Protein AF-A0A5D6WLT3-F1 (afdb_monomer)

Radius of gyration: 14.64 Å; Cα contacts (8 Å, |Δi|>4): 235; chains: 1; bounding box: 36×31×34 Å

Solvent-accessible surface area (backbone atoms only — not comparable to full-atom values): 7581 Å² total; per-residue (Å²): 83,80,45,82,37,29,14,35,81,74,85,55,94,83,51,94,60,64,64,31,49,38,60,86,50,82,75,78,56,84,84,44,51,67,58,51,48,69,70,37,59,88,79,39,63,42,43,30,34,41,37,59,27,75,66,45,72,66,54,48,51,49,53,37,53,49,23,49,60,34,43,78,68,77,28,39,23,29,38,41,36,54,52,81,65,77,94,50,81,73,57,72,54,29,47,29,42,30,32,24,45,89,43,83,96,31,43,55,71,58,35,96,64,29,77,43,44,34,30,38,54,54,98,91,42,76,42,81,52,42,68,80,50,100

Mean predicted aligned error: 2.98 Å

pLDDT: mean 94.74, std 3.83, range [80.19, 98.56]

Structure (mmCIF, N/CA/C/O backbone):
data_AF-A0A5D6WLT3-F1
#
_entry.id   AF-A0A5D6WLT3-F1
#
loop_
_atom_site.group_PDB
_atom_site.id
_atom_site.type_symbol
_atom_site.label_atom_id
_atom_site.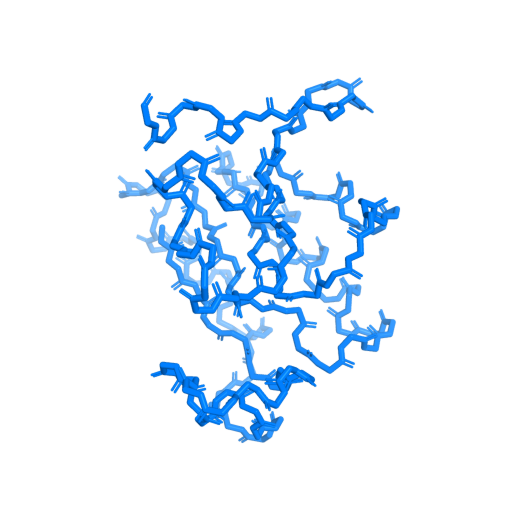label_alt_id
_atom_site.label_comp_id
_atom_site.label_asym_id
_atom_site.label_entity_id
_atom_site.label_seq_id
_atom_site.pdbx_PDB_ins_code
_atom_site.Cartn_x
_atom_site.Cartn_y
_atom_site.Cartn_z
_atom_site.occupancy
_atom_site.B_iso_or_equiv
_atom_site.auth_seq_id
_atom_site.auth_comp_id
_atom_site.auth_asym_id
_atom_site.auth_atom_id
_atom_site.pdbx_PDB_model_num
ATOM 1 N N . MET A 1 1 ? -10.573 -4.707 -4.034 1.00 91.06 1 MET A N 1
ATOM 2 C CA . MET A 1 1 ? -10.049 -4.702 -5.420 1.00 91.06 1 MET A CA 1
ATOM 3 C C . MET A 1 1 ? -8.569 -4.382 -5.344 1.00 91.06 1 MET A C 1
ATOM 5 O O . MET A 1 1 ? -8.222 -3.542 -4.528 1.00 91.06 1 MET A O 1
ATOM 9 N N . ASN A 1 2 ? -7.720 -5.031 -6.139 1.00 94.75 2 ASN A N 1
ATOM 10 C CA . ASN A 1 2 ? -6.272 -4.810 -6.102 1.00 94.75 2 ASN A CA 1
ATOM 11 C C . ASN A 1 2 ? -5.816 -4.147 -7.405 1.00 94.75 2 ASN A C 1
ATOM 13 O O . ASN A 1 2 ? -6.262 -4.550 -8.478 1.00 94.75 2 ASN A O 1
ATOM 17 N N . ILE A 1 3 ? -4.928 -3.164 -7.304 1.00 96.75 3 ILE A N 1
ATOM 18 C CA . ILE A 1 3 ? -4.247 -2.516 -8.426 1.00 96.75 3 ILE A CA 1
ATOM 19 C C . ILE A 1 3 ? -2.756 -2.759 -8.228 1.00 96.75 3 ILE A C 1
ATOM 21 O O . ILE A 1 3 ? -2.229 -2.444 -7.167 1.00 96.75 3 ILE A O 1
ATOM 25 N N . TYR A 1 4 ? -2.086 -3.339 -9.217 1.00 96.75 4 TYR A N 1
ATOM 26 C CA . TYR A 1 4 ? -0.656 -3.630 -9.142 1.00 96.75 4 TYR A CA 1
ATOM 27 C C . TYR A 1 4 ? 0.149 -2.454 -9.681 1.00 96.75 4 TYR A C 1
ATOM 29 O O . TYR A 1 4 ? -0.186 -1.925 -10.738 1.00 96.75 4 TYR A O 1
ATOM 37 N N . ILE A 1 5 ? 1.175 -2.045 -8.935 1.00 96.56 5 ILE A N 1
ATOM 38 C CA . ILE A 1 5 ? 2.038 -0.913 -9.270 1.00 96.56 5 ILE A CA 1
ATOM 39 C C . ILE A 1 5 ? 3.427 -1.445 -9.626 1.00 96.56 5 ILE A C 1
ATOM 41 O O . ILE A 1 5 ? 4.044 -2.174 -8.847 1.00 96.56 5 ILE A O 1
ATOM 45 N N . SER A 1 6 ? 3.896 -1.090 -10.817 1.00 96.12 6 SER A N 1
ATOM 46 C CA . SER A 1 6 ? 5.220 -1.439 -11.336 1.00 96.12 6 SER A CA 1
ATOM 47 C C . SER A 1 6 ? 6.307 -0.507 -10.794 1.00 96.12 6 SER A C 1
ATOM 49 O O . SER A 1 6 ? 6.004 0.599 -10.367 1.00 96.12 6 SER A O 1
ATOM 51 N N . GLY A 1 7 ? 7.569 -0.941 -10.822 1.00 94.81 7 GLY A N 1
ATOM 52 C CA . GLY A 1 7 ? 8.721 -0.225 -10.252 1.00 94.81 7 GLY A CA 1
ATOM 53 C C . GLY A 1 7 ? 9.212 -0.792 -8.916 1.00 94.81 7 GLY A C 1
ATOM 54 O O . GLY A 1 7 ? 9.988 -0.152 -8.215 1.00 94.81 7 GLY A O 1
ATOM 55 N N . CYS A 1 8 ? 8.776 -1.998 -8.541 1.00 92.56 8 CYS A N 1
ATOM 56 C CA . CYS A 1 8 ? 9.127 -2.608 -7.264 1.00 92.56 8 CYS A CA 1
ATOM 57 C C . CYS A 1 8 ? 10.649 -2.745 -7.092 1.00 92.56 8 CYS A C 1
ATOM 59 O O . CYS A 1 8 ? 11.303 -3.524 -7.785 1.00 92.56 8 CYS A O 1
ATOM 61 N N . LEU A 1 9 ? 11.189 -2.055 -6.086 1.00 88.94 9 LEU A N 1
ATOM 62 C CA . LEU A 1 9 ? 12.617 -2.073 -5.746 1.00 88.94 9 LEU A CA 1
ATOM 63 C C . LEU A 1 9 ? 13.069 -3.366 -5.040 1.00 88.94 9 LEU A C 1
ATOM 65 O O . LEU A 1 9 ? 14.257 -3.573 -4.791 1.00 88.94 9 LEU A O 1
ATOM 69 N N . ASN A 1 10 ? 12.126 -4.240 -4.677 1.00 83.56 10 ASN A N 1
ATOM 70 C CA . ASN A 1 10 ? 12.434 -5.501 -4.015 1.00 83.56 10 ASN A CA 1
ATOM 71 C C . ASN A 1 10 ? 12.789 -6.566 -5.063 1.00 83.56 10 ASN A C 1
ATOM 73 O O . ASN A 1 10 ? 11.914 -7.203 -5.649 1.00 83.56 10 ASN A O 1
ATOM 77 N N . HIS A 1 11 ? 14.084 -6.811 -5.260 1.00 83.38 11 HIS A N 1
ATOM 78 C CA . HIS A 1 11 ? 14.603 -7.868 -6.139 1.00 83.38 11 HIS A CA 1
ATOM 79 C C . HIS A 1 11 ? 14.583 -9.249 -5.461 1.00 83.38 11 HIS A C 1
ATOM 81 O O . HIS A 1 11 ? 15.609 -9.914 -5.307 1.00 83.38 11 HIS A O 1
ATOM 87 N N . CYS A 1 12 ? 13.410 -9.670 -4.985 1.00 83.06 12 CYS A N 1
ATOM 88 C CA . CYS A 1 12 ? 13.253 -10.949 -4.297 1.00 83.06 12 CYS A CA 1
ATOM 89 C C . CYS A 1 12 ? 13.533 -12.129 -5.256 1.00 83.06 12 CYS A C 1
ATOM 91 O O . CYS A 1 12 ? 12.944 -12.151 -6.338 1.00 83.06 12 CYS A O 1
ATOM 93 N N . PRO A 1 13 ? 14.345 -13.135 -4.861 1.00 80.19 13 PRO A N 1
ATOM 94 C CA . PRO A 1 13 ? 14.673 -14.284 -5.716 1.00 80.19 13 PRO A CA 1
ATOM 95 C C . PRO A 1 13 ? 13.454 -15.078 -6.209 1.00 80.19 13 PRO A C 1
ATOM 97 O O . PRO A 1 13 ? 13.420 -15.486 -7.363 1.00 80.19 13 PRO A O 1
ATOM 100 N N . ASP A 1 14 ? 12.437 -15.234 -5.357 1.00 80.31 14 ASP A N 1
ATOM 101 C CA . ASP A 1 14 ? 11.204 -15.979 -5.650 1.00 80.31 14 ASP A CA 1
ATOM 102 C C . ASP A 1 14 ? 10.000 -15.029 -5.775 1.00 80.31 14 ASP A C 1
ATOM 104 O O . ASP A 1 14 ? 8.948 -15.222 -5.159 1.00 80.31 14 ASP A O 1
ATOM 108 N N . CYS A 1 15 ? 10.174 -13.925 -6.506 1.00 84.00 15 CYS A N 1
ATOM 109 C CA . CYS A 1 15 ? 9.101 -12.956 -6.705 1.00 84.00 15 CYS A CA 1
ATOM 110 C C . CYS A 1 15 ? 7.938 -13.589 -7.484 1.00 84.00 15 CYS A C 1
ATOM 112 O O . CYS A 1 15 ? 8.139 -14.159 -8.552 1.00 84.00 15 CYS A O 1
ATOM 114 N N . HIS A 1 16 ? 6.712 -13.457 -6.970 1.00 84.50 16 HIS A N 1
ATOM 115 C CA . HIS A 1 16 ? 5.510 -13.945 -7.658 1.00 84.50 16 HIS A CA 1
ATOM 116 C C . HIS A 1 16 ? 5.125 -13.105 -8.884 1.00 84.50 16 HIS A C 1
ATOM 118 O O . HIS A 1 16 ? 4.443 -13.617 -9.763 1.00 84.50 16 HIS A O 1
ATOM 124 N N . TYR A 1 17 ? 5.539 -11.836 -8.920 1.00 88.75 17 TYR A N 1
ATOM 125 C CA . TYR A 1 17 ? 5.247 -10.892 -10.002 1.00 88.75 17 TYR A CA 1
ATOM 126 C C . TYR A 1 17 ? 6.543 -10.187 -10.432 1.00 88.75 17 TYR A C 1
ATOM 128 O O . TYR A 1 17 ? 6.708 -8.988 -10.177 1.00 88.75 17 TYR A O 1
ATOM 136 N N . PRO A 1 18 ? 7.526 -10.923 -10.986 1.00 90.69 18 PRO A N 1
ATOM 137 C CA . PRO A 1 18 ? 8.822 -10.359 -11.358 1.00 90.69 18 PRO A CA 1
ATOM 138 C C . PRO A 1 18 ? 8.705 -9.216 -12.376 1.00 90.69 18 PRO A C 1
ATOM 140 O O . PRO A 1 18 ? 9.525 -8.303 -12.360 1.00 90.69 18 PRO A O 1
ATOM 143 N N . GLU A 1 19 ? 7.670 -9.220 -13.215 1.00 92.38 19 GLU A N 1
ATOM 144 C CA . GLU A 1 19 ? 7.375 -8.170 -14.189 1.00 92.38 19 GLU A CA 1
ATOM 145 C C . GLU A 1 19 ? 7.172 -6.789 -13.549 1.00 92.38 19 GLU A C 1
ATOM 147 O O . GLU A 1 19 ? 7.573 -5.788 -14.138 1.00 92.38 19 GLU A O 1
ATOM 152 N N . LEU A 1 20 ? 6.658 -6.725 -12.313 1.00 93.12 20 LEU A N 1
ATOM 153 C CA . LEU A 1 20 ? 6.457 -5.465 -11.587 1.00 93.12 20 LEU A CA 1
ATOM 154 C C . LEU A 1 20 ? 7.772 -4.817 -11.139 1.00 93.12 20 LEU A C 1
ATOM 156 O O . LEU A 1 20 ? 7.751 -3.689 -10.658 1.00 93.12 20 LEU A O 1
ATOM 160 N N . GLN A 1 21 ? 8.917 -5.491 -11.271 1.00 92.25 21 GLN A N 1
ATOM 161 C CA . GLN A 1 21 ? 10.228 -4.870 -11.043 1.00 92.25 21 GLN A CA 1
ATOM 162 C C . GLN A 1 21 ? 10.633 -3.944 -12.200 1.00 92.25 21 GLN A C 1
ATOM 164 O O . GLN A 1 21 ? 11.509 -3.101 -12.032 1.00 92.25 21 GLN A O 1
ATOM 169 N N . CYS A 1 22 ? 10.007 -4.084 -13.373 1.00 93.44 22 CYS A N 1
ATOM 170 C CA . CYS A 1 22 ? 10.221 -3.187 -14.502 1.00 93.44 22 CYS A CA 1
ATOM 171 C C . CYS A 1 22 ? 9.314 -1.953 -14.354 1.00 93.44 22 CYS A C 1
ATOM 173 O O . CYS A 1 22 ? 8.097 -2.121 -14.400 1.00 93.44 22 CYS A O 1
ATOM 175 N N . PRO A 1 23 ? 9.850 -0.729 -14.199 1.00 92.31 23 PRO A N 1
ATOM 176 C CA . PRO A 1 23 ? 9.028 0.471 -14.009 1.00 92.31 23 PRO A CA 1
ATOM 177 C C . PRO A 1 23 ? 8.136 0.785 -15.219 1.00 92.31 23 PRO A C 1
ATOM 179 O O . PRO A 1 23 ? 7.030 1.284 -15.049 1.00 92.31 23 PRO A O 1
ATOM 182 N N . ASP A 1 24 ? 8.563 0.407 -16.427 1.00 92.44 24 ASP A N 1
ATOM 183 C CA . ASP A 1 24 ? 7.819 0.660 -17.667 1.00 92.44 24 ASP A CA 1
ATOM 184 C C . ASP A 1 24 ? 6.752 -0.414 -17.972 1.00 92.44 24 ASP A C 1
ATOM 186 O O . ASP A 1 24 ? 6.151 -0.423 -19.048 1.00 92.44 24 ASP A O 1
ATOM 190 N N . PHE A 1 25 ? 6.522 -1.366 -17.060 1.00 95.38 25 PHE A N 1
ATOM 191 C CA . PHE A 1 25 ? 5.511 -2.404 -17.246 1.00 95.38 25 PHE A CA 1
ATOM 192 C C . PHE A 1 25 ? 4.102 -1.885 -16.918 1.00 95.38 25 PHE A C 1
ATOM 194 O O . PHE A 1 25 ? 3.841 -1.434 -15.805 1.00 95.38 25 PHE A O 1
ATOM 201 N N . GL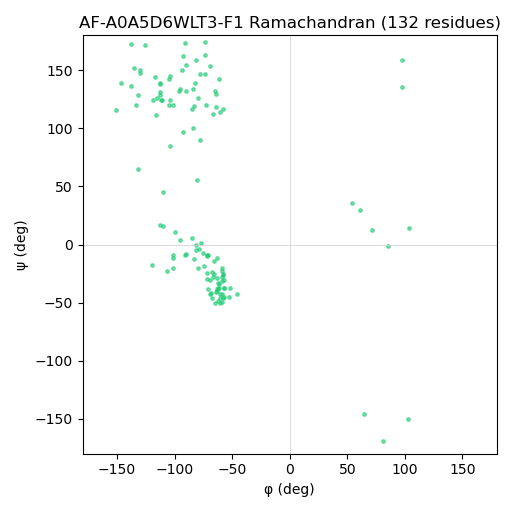Y A 1 26 ? 3.160 -2.029 -17.854 1.00 94.06 26 GLY A N 1
ATOM 202 C CA . GLY A 1 26 ? 1.747 -1.689 -17.655 1.00 94.06 26 GLY A CA 1
ATOM 203 C C . GLY A 1 26 ? 1.331 -0.367 -18.304 1.00 94.06 26 GLY A C 1
ATOM 204 O O . GLY A 1 26 ? 1.852 0.014 -19.350 1.00 94.06 26 GLY A O 1
ATOM 205 N N . GLU A 1 27 ? 0.343 0.302 -17.708 1.00 94.44 27 GLU A N 1
ATOM 206 C CA . GLU A 1 27 ? -0.224 1.561 -18.199 1.00 94.44 27 GLU A CA 1
ATOM 207 C C . GLU A 1 27 ? -0.279 2.616 -17.087 1.00 94.44 27 GLU A C 1
ATOM 209 O O . GLU A 1 27 ? -0.462 2.297 -15.912 1.00 94.44 27 GLU A O 1
ATOM 214 N N . GLU A 1 28 ? -0.175 3.889 -17.471 1.00 94.12 28 GLU A N 1
ATOM 215 C CA . GLU A 1 28 ? -0.262 5.032 -16.558 1.00 94.12 28 GLU A CA 1
ATOM 216 C C . GLU A 1 28 ? -1.633 5.080 -15.847 1.00 94.12 28 GLU A C 1
ATOM 218 O O . GLU A 1 28 ? -2.672 5.331 -16.466 1.00 94.12 28 GLU A O 1
ATOM 223 N N . LEU A 1 29 ? -1.650 4.880 -14.524 1.00 95.50 29 LEU A N 1
ATOM 224 C CA . LEU A 1 29 ? -2.886 4.763 -13.738 1.00 95.50 29 LEU A CA 1
ATOM 225 C C . LEU A 1 29 ? -3.703 6.065 -13.667 1.00 95.50 29 LEU A C 1
ATOM 227 O O . LEU A 1 29 ? -4.933 6.015 -13.541 1.00 95.50 29 LEU A O 1
ATOM 231 N N . THR A 1 30 ? -3.048 7.225 -13.774 1.00 93.62 30 THR A N 1
ATOM 232 C CA . THR A 1 30 ? -3.629 8.571 -13.612 1.00 93.62 30 THR A CA 1
ATOM 233 C C . THR A 1 30 ? -4.943 8.747 -14.362 1.00 93.62 30 THR A C 1
ATOM 235 O O . THR A 1 30 ? -5.909 9.313 -13.838 1.00 93.62 30 THR A O 1
ATOM 238 N N . ARG A 1 31 ? -4.991 8.235 -15.596 1.00 92.81 31 ARG A N 1
ATOM 239 C CA . ARG A 1 31 ? -6.111 8.405 -16.532 1.00 92.81 31 ARG A CA 1
ATOM 240 C C . ARG A 1 31 ? -7.281 7.471 -16.234 1.00 92.81 31 ARG A C 1
ATOM 242 O O . ARG A 1 31 ? -8.405 7.748 -16.643 1.00 92.81 31 ARG A O 1
ATOM 249 N N . TYR A 1 32 ? -7.030 6.384 -15.509 1.00 95.62 32 TYR A N 1
ATOM 250 C CA . TYR A 1 32 ? -7.994 5.309 -15.291 1.00 95.62 32 TYR A CA 1
ATOM 251 C C . TYR A 1 32 ? -8.584 5.295 -13.884 1.00 95.62 32 TYR A C 1
ATOM 253 O O . TYR A 1 32 ? -9.691 4.786 -13.710 1.00 95.62 32 TYR A O 1
ATOM 261 N N . ILE A 1 33 ? -7.904 5.881 -12.891 1.00 95.69 33 ILE A N 1
ATOM 262 C CA . ILE A 1 33 ? -8.296 5.767 -11.479 1.00 95.69 33 ILE A CA 1
ATOM 263 C C . ILE A 1 33 ? -9.758 6.158 -11.225 1.00 95.69 33 ILE A C 1
ATOM 265 O O . ILE A 1 33 ? -10.482 5.414 -10.575 1.00 95.69 33 ILE A O 1
ATOM 269 N N . ALA A 1 34 ? -10.240 7.268 -11.793 1.00 94.69 34 ALA A N 1
ATOM 270 C CA . ALA A 1 34 ? -11.617 7.722 -11.583 1.00 94.69 34 ALA A CA 1
ATOM 271 C C . ALA A 1 34 ? -12.650 6.726 -12.141 1.00 94.69 34 ALA A C 1
ATOM 273 O O . ALA A 1 34 ? -13.651 6.429 -11.486 1.00 94.69 34 ALA A O 1
ATOM 274 N N . ASN A 1 35 ? -12.376 6.167 -13.323 1.00 95.50 35 ASN A N 1
ATOM 275 C CA . ASN A 1 35 ? -13.241 5.176 -13.959 1.00 95.50 35 ASN A CA 1
ATOM 276 C C . ASN A 1 35 ? -13.228 3.854 -13.184 1.00 95.50 35 ASN A C 1
ATOM 278 O O . ASN A 1 35 ? -14.285 3.266 -12.971 1.00 95.50 35 ASN A O 1
ATOM 282 N N . ILE A 1 36 ? -12.055 3.416 -12.713 1.00 95.00 36 ILE A N 1
ATOM 283 C CA . ILE A 1 36 ? -11.911 2.213 -11.884 1.00 95.00 36 ILE A CA 1
ATOM 284 C C . ILE A 1 36 ? -12.714 2.372 -10.590 1.00 95.00 36 ILE A C 1
ATOM 286 O O . ILE A 1 36 ? -13.521 1.504 -10.263 1.00 95.00 36 ILE A O 1
ATOM 290 N N . VAL A 1 37 ? -12.550 3.488 -9.874 1.00 95.50 37 VAL A N 1
ATOM 291 C CA . VAL A 1 37 ? -13.292 3.734 -8.629 1.00 95.50 37 VAL A CA 1
ATOM 292 C C . VAL A 1 37 ? -14.797 3.722 -8.896 1.00 95.50 37 VAL A C 1
ATOM 294 O O . VAL A 1 37 ? -15.522 2.984 -8.235 1.00 95.50 37 VAL A O 1
ATOM 297 N N . SER A 1 38 ? -15.271 4.451 -9.912 1.00 95.31 38 SER A N 1
ATOM 298 C CA . SER A 1 38 ? -16.700 4.481 -10.246 1.00 95.31 38 SER A CA 1
ATOM 299 C C . SER A 1 38 ? -17.255 3.113 -10.654 1.00 95.31 38 SER A C 1
ATOM 301 O O . SER A 1 38 ? -18.423 2.833 -10.394 1.00 95.31 38 SER A O 1
ATOM 303 N N . LEU A 1 39 ? -16.454 2.265 -11.303 1.00 95.06 39 LEU A N 1
ATOM 304 C CA . LEU A 1 39 ? -16.875 0.924 -11.701 1.00 95.06 39 LEU A CA 1
ATOM 305 C C . LEU A 1 39 ? -17.021 -0.003 -10.487 1.00 95.06 39 LEU A C 1
ATOM 307 O O . LEU A 1 39 ? -17.942 -0.817 -10.447 1.00 95.06 39 LEU A O 1
ATOM 311 N N . TYR A 1 40 ? -16.127 0.118 -9.502 1.00 94.50 40 TYR A N 1
ATOM 312 C CA . TYR A 1 40 ? -16.030 -0.816 -8.378 1.00 94.50 40 TYR A CA 1
ATOM 313 C C . TYR A 1 40 ? -16.660 -0.333 -7.068 1.00 94.50 40 TYR A C 1
ATOM 315 O O . TYR A 1 40 ? -16.817 -1.151 -6.162 1.00 94.50 40 TYR A O 1
ATOM 323 N N . GLU A 1 41 ? -17.083 0.926 -6.952 1.00 93.12 41 GLU A N 1
ATOM 324 C CA . GLU A 1 41 ? -17.655 1.477 -5.708 1.00 93.12 41 GLU A CA 1
ATOM 325 C C . GLU A 1 41 ? -18.885 0.720 -5.188 1.00 93.12 41 GLU A C 1
ATOM 327 O O . GLU A 1 41 ? -19.150 0.703 -3.990 1.00 93.12 41 GLU A O 1
ATOM 332 N N . ARG A 1 42 ? -19.629 0.046 -6.074 1.00 94.25 42 ARG A N 1
ATOM 333 C CA . ARG A 1 42 ? -20.800 -0.767 -5.703 1.00 94.25 42 ARG A CA 1
ATOM 334 C C . ARG A 1 42 ? -20.464 -2.227 -5.394 1.00 94.25 42 ARG A C 1
ATOM 336 O O . ARG A 1 42 ? -21.340 -2.962 -4.946 1.00 94.25 42 ARG A O 1
ATOM 343 N N . PHE A 1 43 ? -19.229 -2.654 -5.650 1.00 95.44 43 PHE A N 1
ATOM 344 C CA . PHE A 1 43 ? -18.793 -4.053 -5.559 1.00 95.44 43 PHE A CA 1
ATOM 345 C C . PHE A 1 43 ? -17.666 -4.271 -4.547 1.00 95.44 43 PHE A C 1
ATOM 347 O O . PHE A 1 43 ? -17.416 -5.404 -4.140 1.00 95.44 43 PHE A O 1
ATOM 354 N N . ALA A 1 44 ? -16.978 -3.209 -4.139 1.00 95.75 44 ALA A N 1
ATOM 355 C CA . ALA A 1 44 ? -15.890 -3.259 -3.182 1.00 95.75 44 ALA A CA 1
ATOM 356 C C . ALA A 1 44 ? -16.023 -2.132 -2.159 1.00 95.75 44 ALA A C 1
ATOM 358 O O . ALA A 1 44 ? -16.529 -1.057 -2.450 1.00 95.75 44 ALA A O 1
ATOM 359 N N . THR A 1 45 ? -15.506 -2.373 -0.959 1.00 96.88 45 THR A N 1
ATOM 360 C CA . THR A 1 45 ? -15.383 -1.349 0.089 1.00 96.88 45 THR A CA 1
ATOM 361 C C . THR A 1 45 ? -13.966 -0.795 0.194 1.00 96.88 45 THR A C 1
ATOM 363 O O . THR A 1 45 ? -13.748 0.190 0.892 1.00 96.88 45 THR A O 1
ATOM 366 N N . CYS A 1 46 ? -12.997 -1.435 -0.471 1.00 97.88 46 CYS A N 1
ATOM 367 C CA . CYS A 1 46 ? -11.583 -1.098 -0.395 1.00 97.88 46 CYS A CA 1
ATOM 368 C C . CYS A 1 46 ? -10.868 -1.348 -1.732 1.00 97.88 46 CYS A C 1
ATOM 370 O O . CYS A 1 46 ? -11.092 -2.380 -2.390 1.00 97.88 46 CYS A O 1
ATOM 372 N N . ILE A 1 47 ? -9.989 -0.418 -2.103 1.00 98.12 47 ILE A N 1
ATOM 373 C CA . ILE A 1 47 ? -9.019 -0.562 -3.190 1.00 98.12 47 ILE A CA 1
ATOM 374 C C . ILE A 1 47 ? -7.614 -0.601 -2.590 1.00 98.12 47 ILE A C 1
ATOM 376 O O . ILE A 1 47 ? -7.242 0.277 -1.817 1.00 98.12 47 ILE A O 1
ATOM 380 N N . THR A 1 48 ? -6.839 -1.612 -2.970 1.00 98.38 48 THR A N 1
ATOM 381 C CA . THR A 1 48 ? -5.476 -1.834 -2.489 1.00 98.38 48 THR A CA 1
ATOM 382 C C . THR A 1 48 ? -4.480 -1.613 -3.616 1.00 98.38 48 THR A C 1
ATOM 384 O O . THR A 1 48 ? -4.567 -2.283 -4.646 1.00 98.38 48 THR A O 1
ATOM 387 N N . PHE A 1 49 ? -3.509 -0.731 -3.406 1.00 98.06 49 PHE A N 1
ATOM 388 C CA . PHE A 1 49 ? -2.330 -0.603 -4.256 1.00 98.06 49 PHE A CA 1
ATOM 389 C C . PHE A 1 49 ? -1.288 -1.635 -3.828 1.00 98.06 49 PHE A C 1
ATOM 391 O O . PHE A 1 49 ? -0.851 -1.653 -2.679 1.00 98.06 49 PHE A O 1
ATOM 398 N N . MET A 1 50 ? -0.928 -2.533 -4.737 1.00 96.31 50 MET A N 1
ATOM 399 C CA . MET A 1 50 ? 0.076 -3.567 -4.529 1.00 96.31 50 MET A CA 1
ATOM 400 C C . MET A 1 50 ? 1.421 -3.031 -5.015 1.00 96.31 50 MET A C 1
ATOM 402 O O . MET A 1 50 ? 1.703 -3.084 -6.211 1.00 96.31 50 MET A O 1
ATOM 406 N N . GLY A 1 51 ? 2.220 -2.520 -4.080 1.00 94.69 51 GLY A N 1
ATOM 407 C CA . GLY A 1 51 ? 3.470 -1.813 -4.345 1.00 94.69 51 GLY A CA 1
ATOM 408 C C . GLY A 1 51 ? 3.322 -0.289 -4.336 1.00 94.69 51 GLY A C 1
ATOM 409 O O . GLY A 1 51 ? 2.236 0.262 -4.503 1.00 94.69 51 GLY A O 1
ATOM 410 N N . GLU A 1 52 ? 4.453 0.374 -4.128 1.00 94.00 52 GLU A N 1
ATOM 411 C CA . GLU A 1 52 ? 4.612 1.831 -4.055 1.00 94.00 52 GLU A CA 1
ATOM 412 C C . GLU A 1 52 ? 5.420 2.411 -5.232 1.00 94.00 52 GLU A C 1
ATOM 414 O O . GLU A 1 52 ? 5.938 3.522 -5.148 1.00 94.00 52 GLU A O 1
ATOM 419 N N . GLY A 1 53 ? 5.560 1.633 -6.308 1.00 94.25 53 GLY A N 1
ATOM 420 C CA . GLY A 1 53 ? 6.386 1.980 -7.459 1.00 94.25 53 GLY A CA 1
ATOM 421 C C . GLY A 1 53 ? 7.872 2.068 -7.130 1.00 94.25 53 GLY A C 1
ATOM 422 O O . GLY A 1 53 ? 8.373 1.323 -6.280 1.00 94.25 53 GLY A O 1
ATOM 423 N N . SER A 1 54 ? 8.561 2.990 -7.797 1.00 94.00 54 SER A N 1
ATOM 424 C CA . SER A 1 54 ? 9.986 3.282 -7.601 1.00 94.00 54 SER A CA 1
ATOM 425 C C . SER A 1 54 ? 10.254 4.113 -6.336 1.00 94.00 54 SER A C 1
ATOM 427 O O . SER A 1 54 ? 11.407 4.429 -6.034 1.00 94.00 54 SER A O 1
ATOM 429 N N . CYS A 1 55 ? 9.209 4.435 -5.565 1.00 93.12 55 CYS A N 1
ATOM 430 C CA . CYS A 1 55 ? 9.261 5.170 -4.305 1.00 93.12 55 CYS A CA 1
ATOM 431 C C . CYS A 1 55 ? 9.832 6.599 -4.448 1.00 93.12 55 CYS A C 1
ATOM 433 O O . CYS A 1 55 ? 10.421 7.134 -3.497 1.00 93.12 55 CYS A O 1
ATOM 435 N N . THR A 1 56 ? 9.647 7.241 -5.611 1.00 96.12 56 THR A N 1
ATOM 436 C CA . THR A 1 56 ? 9.955 8.675 -5.762 1.00 96.12 56 THR A CA 1
ATOM 437 C C . THR A 1 56 ? 8.913 9.534 -5.048 1.00 96.12 56 THR A C 1
ATOM 439 O O . THR A 1 56 ? 7.827 9.068 -4.693 1.00 96.12 56 THR A O 1
ATOM 442 N N . ASP A 1 57 ? 9.234 10.800 -4.792 1.00 97.19 57 ASP A N 1
ATOM 443 C CA . ASP A 1 57 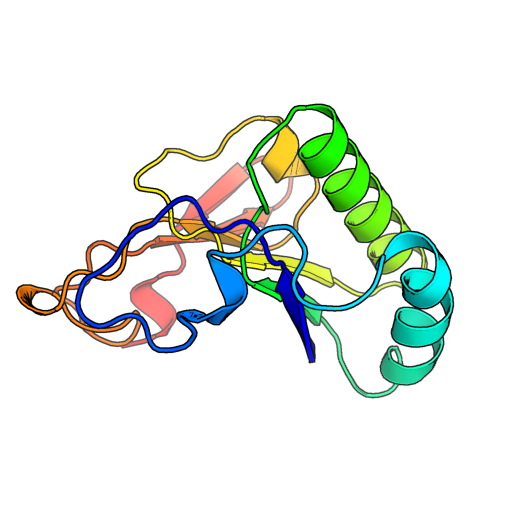? 8.295 11.695 -4.113 1.00 97.19 57 ASP A CA 1
ATOM 444 C C . ASP A 1 57 ? 7.091 12.040 -5.001 1.00 97.19 57 ASP A C 1
ATOM 446 O O . ASP A 1 57 ? 5.978 12.192 -4.495 1.00 97.19 57 ASP A O 1
ATOM 450 N N . GLU A 1 58 ? 7.280 12.070 -6.322 1.00 96.62 58 GLU A N 1
ATOM 451 C CA . GLU A 1 58 ? 6.207 12.229 -7.303 1.00 96.62 58 GLU A CA 1
ATOM 452 C C . GLU A 1 58 ? 5.241 11.036 -7.274 1.00 96.62 58 GLU A C 1
ATOM 454 O O . GLU A 1 58 ? 4.039 11.236 -7.110 1.00 96.62 58 GLU A O 1
ATOM 459 N N . GLU A 1 59 ? 5.747 9.801 -7.343 1.00 95.88 59 GLU A N 1
ATOM 460 C CA . GLU A 1 59 ? 4.915 8.587 -7.311 1.00 95.88 59 GLU A CA 1
ATOM 461 C C . GLU A 1 59 ? 4.155 8.454 -5.979 1.00 95.88 59 GLU A C 1
ATOM 463 O O . GLU A 1 59 ? 2.970 8.107 -5.956 1.00 95.88 59 GLU A O 1
ATOM 468 N N . LYS A 1 60 ? 4.798 8.786 -4.847 1.00 97.75 60 LYS A N 1
ATOM 469 C CA . LYS A 1 60 ? 4.120 8.844 -3.539 1.00 97.75 60 LYS A CA 1
ATOM 470 C C . LYS A 1 60 ? 2.988 9.867 -3.554 1.00 97.75 60 LYS A C 1
ATOM 472 O O . LYS A 1 60 ? 1.891 9.572 -3.079 1.00 97.75 60 LYS A O 1
ATOM 477 N N . ALA A 1 61 ? 3.234 11.062 -4.093 1.00 97.94 61 ALA A N 1
ATOM 478 C CA . ALA A 1 61 ? 2.221 12.107 -4.186 1.00 97.94 61 ALA A CA 1
ATOM 479 C C . ALA A 1 61 ? 1.040 11.681 -5.076 1.00 97.94 61 ALA A C 1
ATOM 481 O O . ALA A 1 61 ? -0.115 11.943 -4.728 1.00 97.94 61 ALA A O 1
ATOM 482 N N . GLU A 1 62 ? 1.303 10.974 -6.177 1.00 97.19 62 GLU A N 1
ATOM 483 C CA . GLU A 1 62 ? 0.266 10.395 -7.033 1.00 97.19 62 GLU A CA 1
ATOM 484 C C . GLU A 1 62 ? -0.580 9.359 -6.287 1.00 97.19 62 GLU A C 1
ATOM 486 O O . GLU A 1 62 ? -1.810 9.462 -6.290 1.00 97.19 62 GLU A O 1
ATOM 491 N N . LEU A 1 63 ? 0.052 8.413 -5.584 1.00 98.25 63 LEU A N 1
ATOM 492 C CA . LEU A 1 63 ? -0.644 7.405 -4.780 1.00 98.25 63 LEU A CA 1
ATOM 493 C C . LEU A 1 63 ? -1.525 8.042 -3.693 1.00 98.25 63 LEU A C 1
ATOM 495 O O . LEU A 1 63 ? -2.681 7.641 -3.531 1.00 98.25 63 LEU A O 1
ATOM 499 N N . CYS A 1 64 ? -1.035 9.076 -3.004 1.00 98.31 64 CYS A N 1
ATOM 500 C CA . CYS A 1 64 ? -1.834 9.864 -2.059 1.00 98.31 64 CYS A CA 1
ATOM 501 C C . CYS A 1 64 ? -3.032 10.537 -2.749 1.00 98.31 64 CYS A C 1
ATOM 503 O O . CYS A 1 64 ? -4.155 10.518 -2.236 1.00 98.31 64 CYS A O 1
ATOM 505 N N . GLY A 1 65 ? -2.823 11.099 -3.943 1.00 98.12 65 GLY A N 1
ATOM 506 C CA . GLY A 1 65 ? -3.889 11.679 -4.758 1.00 98.12 65 GLY A CA 1
ATOM 507 C C . GLY A 1 65 ? -4.950 10.654 -5.169 1.00 98.12 65 GLY A C 1
ATOM 508 O O . GLY A 1 65 ? -6.145 10.962 -5.173 1.00 98.12 65 GLY A O 1
ATOM 509 N N . TYR A 1 66 ? -4.546 9.421 -5.477 1.00 98.31 66 TYR A N 1
ATOM 510 C CA . TYR A 1 66 ? -5.472 8.328 -5.773 1.00 98.31 66 TYR A CA 1
ATOM 511 C C . TYR A 1 66 ? -6.248 7.879 -4.539 1.00 98.31 66 TYR A C 1
ATOM 513 O O . TYR A 1 66 ? -7.462 7.704 -4.635 1.00 98.31 66 TYR A O 1
ATOM 521 N N . ALA A 1 67 ? -5.589 7.755 -3.384 1.00 98.19 67 ALA A N 1
ATOM 522 C CA . ALA A 1 67 ? -6.246 7.428 -2.121 1.00 98.19 67 ALA A CA 1
ATOM 523 C C . ALA A 1 67 ? -7.348 8.443 -1.784 1.00 98.19 67 ALA A C 1
ATOM 525 O O . ALA A 1 67 ? -8.488 8.057 -1.528 1.00 98.19 67 ALA A O 1
ATOM 526 N N . LYS A 1 68 ? -7.064 9.741 -1.943 1.00 97.69 68 LYS A N 1
ATOM 527 C CA . LYS A 1 68 ? -8.066 10.799 -1.769 1.00 97.69 68 LYS A CA 1
ATOM 528 C C . LYS A 1 68 ? -9.278 10.629 -2.697 1.00 97.69 68 LYS A C 1
ATOM 530 O O . LYS A 1 68 ? -10.413 10.708 -2.234 1.00 97.69 68 LYS A O 1
ATOM 535 N N . LYS A 1 69 ? -9.065 10.350 -3.990 1.00 96.69 69 LYS A N 1
ATOM 536 C CA . LYS A 1 69 ? -10.162 10.100 -4.952 1.00 96.69 69 LYS A CA 1
ATOM 537 C C . LYS A 1 69 ? -11.011 8.880 -4.573 1.00 96.69 69 LYS A C 1
ATOM 539 O O . LYS A 1 69 ? -12.211 8.860 -4.829 1.00 96.69 69 LYS A O 1
ATOM 544 N N . ILE A 1 70 ? -10.396 7.858 -3.978 1.00 97.69 70 ILE A N 1
ATOM 545 C CA . ILE A 1 70 ? -11.093 6.672 -3.462 1.00 97.69 70 ILE A CA 1
ATOM 546 C C . ILE A 1 70 ? -11.969 7.059 -2.260 1.00 97.69 70 ILE A C 1
ATOM 548 O O . ILE A 1 70 ? -13.152 6.710 -2.222 1.00 97.69 70 ILE A O 1
ATOM 552 N N . HIS A 1 71 ? -11.426 7.841 -1.322 1.00 97.19 71 HIS A N 1
ATOM 553 C CA . HIS A 1 71 ? -12.159 8.336 -0.150 1.00 97.19 71 HIS A CA 1
ATOM 554 C C . HIS A 1 71 ? -13.346 9.228 -0.516 1.00 97.19 71 HIS A C 1
ATOM 556 O O . HIS A 1 71 ? -14.403 9.119 0.102 1.00 97.19 71 HIS A O 1
ATOM 562 N N . GLU A 1 72 ? -13.222 10.058 -1.556 1.00 96.50 72 GLU A N 1
ATOM 563 C CA . GLU A 1 72 ? -14.315 10.897 -2.082 1.00 96.50 72 GLU A CA 1
ATOM 564 C C . GLU A 1 72 ? -15.540 10.077 -2.531 1.00 96.50 72 GLU A C 1
ATOM 566 O O . GLU A 1 72 ? -16.652 10.602 -2.594 1.00 96.50 72 GLU A O 1
ATOM 571 N N . ARG A 1 73 ? -15.363 8.778 -2.804 1.00 96.31 73 ARG A N 1
ATOM 572 C CA . ARG A 1 73 ? -16.440 7.836 -3.149 1.00 96.31 73 ARG A CA 1
ATOM 573 C C . ARG A 1 73 ? -16.893 6.977 -1.966 1.00 96.31 73 ARG A C 1
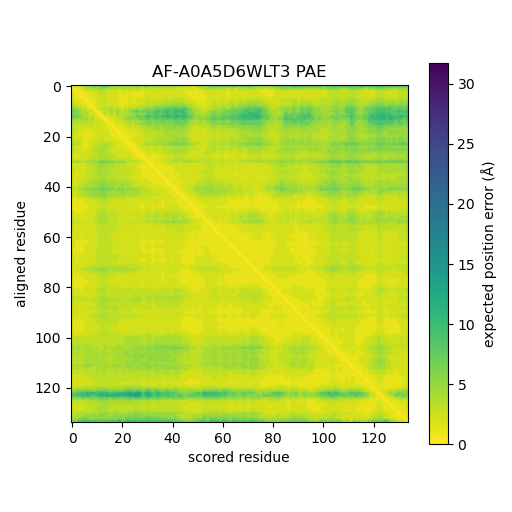ATOM 575 O O . ARG A 1 73 ? -17.650 6.029 -2.144 1.00 96.31 73 ARG A O 1
ATOM 582 N N . GLY A 1 74 ? -16.448 7.306 -0.752 1.00 96.00 74 GLY A N 1
ATOM 583 C CA . GLY A 1 74 ? -16.786 6.586 0.479 1.00 96.00 74 GLY A CA 1
ATOM 584 C C . GLY A 1 74 ? -16.134 5.205 0.591 1.00 96.00 74 GLY A C 1
ATOM 585 O O . GLY A 1 74 ? -16.529 4.403 1.439 1.00 96.00 74 GLY A O 1
ATOM 586 N N . MET A 1 75 ? -15.157 4.910 -0.266 1.00 97.62 75 MET A N 1
ATOM 587 C CA . MET A 1 75 ? -14.382 3.674 -0.234 1.00 97.62 75 MET A CA 1
ATOM 588 C C . MET A 1 75 ? -13.110 3.866 0.591 1.00 97.62 75 MET A C 1
ATOM 590 O O . MET A 1 75 ? -12.661 4.98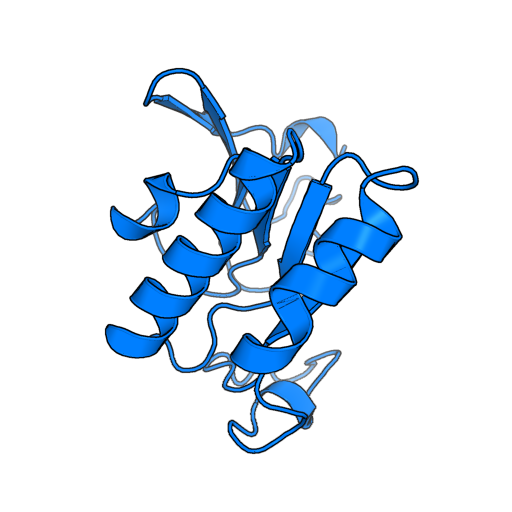7 0.800 1.00 97.62 75 MET A O 1
ATOM 594 N N . LYS A 1 76 ? -12.502 2.760 1.019 1.00 98.25 76 LYS A N 1
ATOM 595 C CA . LYS A 1 76 ? -11.205 2.750 1.704 1.00 98.25 76 LYS A CA 1
ATOM 596 C C . LYS A 1 76 ? -10.055 2.547 0.726 1.00 98.25 76 LYS A C 1
ATOM 598 O O . LYS A 1 76 ? -10.209 1.843 -0.276 1.00 98.25 76 LYS A O 1
ATOM 603 N N . ALA A 1 77 ? -8.900 3.105 1.051 1.00 98.31 77 ALA A N 1
ATOM 604 C CA . ALA A 1 77 ? -7.660 2.914 0.316 1.00 98.31 77 ALA A CA 1
ATOM 605 C C . ALA A 1 77 ? -6.656 2.134 1.170 1.00 98.31 77 ALA A C 1
ATOM 607 O O . ALA A 1 77 ? -6.518 2.376 2.368 1.00 98.31 77 ALA A O 1
ATOM 608 N N . ALA A 1 78 ? -5.941 1.199 0.556 1.00 98.56 78 ALA A N 1
ATOM 609 C CA . ALA A 1 78 ? -4.898 0.429 1.214 1.00 98.56 78 ALA A CA 1
ATOM 610 C C . ALA A 1 78 ? -3.608 0.432 0.395 1.00 98.56 78 ALA A C 1
ATOM 612 O O . ALA A 1 78 ? -3.649 0.415 -0.834 1.00 98.56 78 ALA A O 1
ATOM 613 N N . LEU A 1 79 ? -2.471 0.389 1.080 1.00 98.50 79 LEU A N 1
ATOM 614 C CA . LEU A 1 79 ? -1.156 0.218 0.476 1.00 98.50 79 LEU A CA 1
ATOM 615 C C . LEU A 1 79 ? -0.548 -1.104 0.941 1.00 98.50 79 LEU A C 1
ATOM 617 O O . LEU A 1 79 ? -0.420 -1.363 2.137 1.00 98.50 79 LEU A O 1
ATOM 621 N N . TYR A 1 80 ? -0.144 -1.941 -0.005 1.00 96.94 80 TYR A N 1
ATOM 622 C CA . TYR A 1 80 ? 0.607 -3.160 0.253 1.00 96.94 80 TYR A CA 1
ATOM 623 C C . TYR A 1 80 ? 2.071 -2.931 -0.124 1.00 96.94 80 TYR A C 1
ATOM 625 O O . TYR A 1 80 ? 2.494 -3.233 -1.238 1.00 96.94 80 TYR A O 1
ATOM 633 N N . CYS A 1 81 ? 2.829 -2.373 0.816 1.00 95.62 81 CYS A N 1
ATOM 634 C CA . CYS A 1 81 ? 4.239 -2.051 0.667 1.00 95.62 81 CYS A CA 1
ATOM 635 C C . CYS A 1 81 ? 5.112 -3.283 0.953 1.00 95.62 81 CYS A C 1
ATOM 637 O O . CYS A 1 81 ? 4.910 -4.039 1.913 1.00 95.62 81 CYS A O 1
ATOM 639 N N . GLY A 1 82 ? 6.079 -3.518 0.068 1.00 92.56 82 GLY A N 1
ATOM 640 C CA . GLY A 1 82 ? 7.006 -4.646 0.170 1.00 92.56 82 GLY A CA 1
ATOM 641 C C . GLY A 1 82 ? 8.291 -4.332 0.935 1.00 92.56 82 GLY A C 1
ATOM 642 O O . GLY A 1 82 ? 9.072 -5.245 1.179 1.00 92.56 82 GLY A O 1
ATOM 643 N N . ARG A 1 83 ? 8.550 -3.068 1.281 1.00 93.50 83 ARG A N 1
ATOM 644 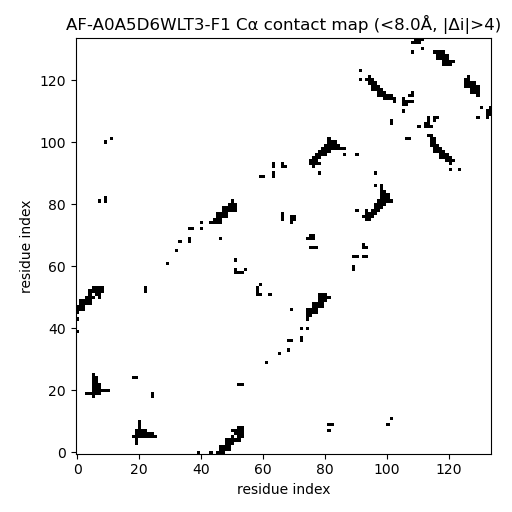C CA . ARG A 1 83 ? 9.790 -2.669 1.956 1.00 93.50 83 ARG A CA 1
ATOM 645 C C . ARG A 1 83 ? 9.760 -3.010 3.440 1.00 93.50 83 ARG A C 1
ATOM 647 O O . ARG A 1 83 ? 8.727 -2.918 4.103 1.00 93.50 83 ARG A O 1
ATOM 654 N N . ASP A 1 84 ? 10.931 -3.348 3.966 1.00 94.06 84 ASP A N 1
ATOM 655 C CA . ASP A 1 84 ? 11.184 -3.360 5.404 1.00 94.06 84 ASP A CA 1
ATOM 656 C C . ASP A 1 84 ? 11.393 -1.909 5.866 1.00 94.06 84 ASP A C 1
ATOM 658 O O . ASP A 1 84 ? 12.496 -1.371 5.812 1.00 94.06 84 ASP A O 1
ATOM 662 N N . THR A 1 85 ? 10.294 -1.258 6.240 1.00 95.44 85 THR A N 1
ATOM 663 C CA . THR A 1 85 ? 10.231 0.141 6.679 1.00 95.44 85 THR A CA 1
ATOM 664 C C . THR A 1 85 ? 9.295 0.263 7.879 1.00 95.44 85 THR A C 1
ATOM 666 O O . THR A 1 85 ? 8.617 -0.701 8.227 1.00 95.44 85 THR A O 1
ATOM 669 N N . GLU A 1 86 ? 9.254 1.442 8.489 1.00 96.50 86 GLU A N 1
ATOM 670 C CA . GLU A 1 86 ? 8.181 1.860 9.394 1.00 96.50 86 GLU A CA 1
ATOM 671 C C . GLU A 1 86 ? 7.086 2.589 8.602 1.00 96.50 86 GLU A C 1
ATOM 673 O O . GLU A 1 86 ? 7.255 2.877 7.411 1.00 96.50 86 GLU A O 1
ATOM 678 N N . ILE A 1 87 ? 5.969 2.911 9.257 1.00 97.25 87 ILE A N 1
ATOM 679 C CA . ILE A 1 87 ? 4.947 3.767 8.650 1.00 97.25 87 ILE A CA 1
ATOM 680 C C . ILE A 1 87 ? 5.524 5.165 8.396 1.00 97.25 87 ILE A C 1
ATOM 682 O O . ILE A 1 87 ? 5.928 5.870 9.320 1.00 97.25 87 ILE A O 1
ATOM 686 N N . GLU A 1 88 ? 5.554 5.561 7.126 1.00 96.94 88 GLU A N 1
ATOM 687 C CA . GLU A 1 88 ? 6.037 6.866 6.675 1.00 96.94 88 GLU A CA 1
ATOM 688 C C . GLU A 1 88 ? 4.885 7.884 6.633 1.00 96.94 88 GLU A C 1
ATOM 690 O O . GLU A 1 88 ? 3.727 7.520 6.438 1.00 96.94 88 GLU A O 1
ATOM 695 N N . SER A 1 89 ? 5.186 9.179 6.755 1.00 96.50 89 SER A N 1
ATOM 696 C CA . SER A 1 89 ? 4.164 10.240 6.835 1.00 96.50 89 SER A CA 1
ATOM 697 C C . SER A 1 89 ? 3.203 10.275 5.642 1.00 96.50 89 SER A C 1
ATOM 699 O O . SER A 1 89 ? 2.009 10.496 5.805 1.00 96.50 89 SER A O 1
ATOM 701 N N . TRP A 1 90 ? 3.683 10.011 4.424 1.00 97.00 90 TRP A N 1
ATOM 702 C CA .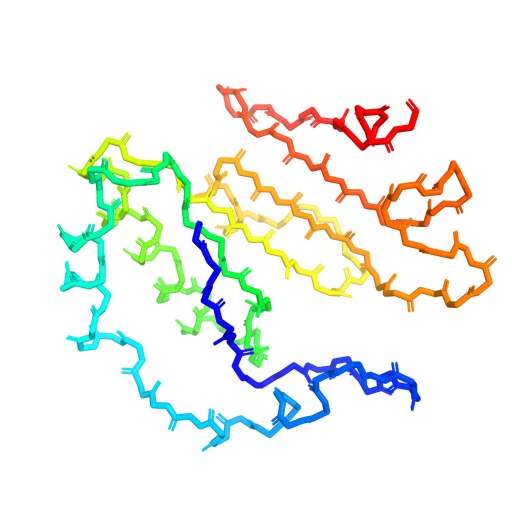 TRP A 1 90 ? 2.822 9.973 3.237 1.00 97.00 90 TRP A CA 1
ATOM 703 C C . TRP A 1 90 ? 1.800 8.825 3.290 1.00 97.00 90 TRP A C 1
ATOM 705 O O . TRP A 1 90 ? 0.717 8.934 2.711 1.00 97.00 90 TRP A O 1
ATOM 715 N N . MET A 1 91 ? 2.103 7.757 4.035 1.00 97.81 91 MET A N 1
ATOM 716 C CA . MET A 1 91 ? 1.212 6.613 4.205 1.00 97.81 91 MET A CA 1
ATOM 717 C C . MET A 1 91 ? -0.008 6.934 5.087 1.00 97.81 91 MET A C 1
ATOM 719 O O . MET A 1 91 ? -0.957 6.155 5.120 1.00 97.81 91 MET A O 1
ATOM 723 N N . GLU A 1 92 ? -0.043 8.096 5.749 1.00 96.62 92 GLU A N 1
ATOM 724 C CA . GLU A 1 92 ? -1.219 8.586 6.486 1.00 96.62 92 GLU A CA 1
ATOM 725 C C . GLU A 1 92 ? -2.443 8.847 5.599 1.00 96.62 92 GLU A C 1
ATOM 727 O O . GLU A 1 92 ? -3.540 9.029 6.118 1.00 96.62 92 GLU A O 1
ATOM 732 N N . ASN A 1 93 ? -2.278 8.839 4.274 1.00 97.06 93 ASN A N 1
ATOM 733 C CA . ASN A 1 93 ? -3.374 8.959 3.315 1.00 97.06 93 ASN A CA 1
ATOM 734 C C . ASN A 1 93 ? -4.118 7.631 3.069 1.00 97.06 93 ASN A C 1
ATOM 736 O O . ASN A 1 93 ? -5.049 7.611 2.268 1.00 97.06 93 ASN A O 1
ATOM 740 N N . PHE A 1 94 ? -3.730 6.524 3.713 1.00 98.25 94 PHE A N 1
ATOM 741 C CA . PHE A 1 94 ? -4.346 5.205 3.523 1.00 98.25 94 PHE A CA 1
ATOM 742 C C . PHE A 1 94 ? -4.995 4.690 4.809 1.00 98.25 94 PHE A C 1
ATOM 744 O O . PHE A 1 94 ? -4.449 4.826 5.897 1.00 98.25 94 PHE A O 1
ATOM 751 N N . ASP A 1 95 ? -6.124 3.990 4.679 1.00 98.44 95 ASP A N 1
ATOM 752 C CA . ASP A 1 95 ? -6.813 3.350 5.807 1.00 98.44 95 ASP A CA 1
ATOM 753 C C . ASP A 1 95 ? -6.060 2.122 6.334 1.00 98.44 95 ASP A C 1
ATOM 755 O O . ASP A 1 95 ? -6.174 1.756 7.509 1.00 98.44 95 ASP A O 1
ATOM 759 N N . TYR A 1 96 ? -5.333 1.441 5.447 1.00 98.50 96 TYR A N 1
ATOM 760 C CA . TYR A 1 96 ? -4.566 0.245 5.766 1.00 98.50 96 TYR A CA 1
ATOM 761 C C . TYR A 1 96 ? -3.213 0.278 5.077 1.00 98.50 96 TYR A C 1
ATOM 763 O O . TYR A 1 96 ? -3.121 0.564 3.884 1.00 98.50 96 TYR A O 1
ATOM 771 N N . VAL A 1 97 ? -2.171 -0.097 5.807 1.00 98.56 97 VAL A N 1
ATOM 772 C CA . VAL A 1 97 ? -0.820 -0.188 5.262 1.00 98.56 97 VAL A CA 1
ATOM 773 C C . VAL A 1 97 ? -0.214 -1.499 5.705 1.00 98.56 97 VAL A C 1
ATOM 775 O O . VAL A 1 97 ? -0.080 -1.770 6.896 1.00 98.56 97 VAL A O 1
ATOM 778 N N . LYS A 1 98 ? 0.156 -2.328 4.737 1.00 98.00 98 LYS A N 1
ATOM 779 C CA . LYS A 1 98 ? 1.009 -3.481 4.981 1.00 98.00 98 LYS A CA 1
ATOM 780 C C . LYS A 1 98 ? 2.443 -3.083 4.678 1.00 98.00 98 LYS A C 1
ATOM 782 O O . LYS A 1 98 ? 2.688 -2.555 3.602 1.00 98.00 98 LYS A O 1
ATOM 787 N N . ILE A 1 99 ? 3.370 -3.423 5.567 1.00 97.25 99 ILE A N 1
ATOM 788 C CA . ILE A 1 99 ? 4.821 -3.298 5.363 1.00 97.25 99 ILE A CA 1
ATOM 789 C C . ILE A 1 99 ? 5.532 -4.638 5.606 1.00 97.25 99 ILE A C 1
ATOM 791 O O . ILE A 1 99 ? 4.936 -5.620 6.072 1.00 97.25 99 ILE A O 1
ATOM 795 N N . GLY A 1 100 ? 6.819 -4.675 5.274 1.00 94.69 100 GLY A N 1
ATOM 796 C CA . GLY A 1 100 ? 7.711 -5.814 5.456 1.00 94.69 100 GLY A CA 1
ATOM 797 C C . GLY A 1 100 ? 7.867 -6.649 4.189 1.00 94.69 100 GLY A C 1
ATOM 798 O O . GLY A 1 100 ? 6.887 -6.988 3.518 1.00 94.69 100 GLY A O 1
ATOM 799 N N . SER A 1 101 ? 9.101 -7.028 3.882 1.00 92.00 101 SER A N 1
ATOM 800 C CA . SER A 1 101 ? 9.433 -7.872 2.735 1.00 92.00 101 SER A CA 1
ATOM 801 C C . SER A 1 101 ? 8.926 -9.299 2.914 1.00 92.00 101 SER A C 1
ATOM 803 O O . SER A 1 101 ? 8.755 -9.796 4.031 1.00 92.00 101 SER A O 1
ATOM 805 N N . TYR A 1 102 ? 8.667 -9.996 1.809 1.00 90.75 102 TYR A N 1
ATOM 806 C CA . TYR A 1 102 ? 8.397 -11.427 1.887 1.00 90.75 102 TYR A CA 1
ATOM 807 C C . TYR A 1 102 ? 9.697 -12.184 2.181 1.00 90.75 102 TYR A C 1
ATOM 809 O O . TYR A 1 102 ? 10.646 -12.137 1.400 1.00 90.75 102 TYR A O 1
ATOM 817 N N . GLN A 1 103 ? 9.727 -12.915 3.297 1.00 91.06 103 GLN A N 1
ATOM 818 C CA . GLN A 1 103 ? 10.849 -13.772 3.677 1.00 91.06 103 GLN A CA 1
ATOM 819 C C . GLN A 1 103 ? 10.381 -15.228 3.704 1.00 91.06 103 GLN A C 1
ATOM 821 O O . GLN A 1 103 ? 9.624 -15.618 4.594 1.00 91.06 103 GLN A O 1
ATOM 826 N N . ALA A 1 104 ? 10.870 -16.056 2.774 1.00 90.25 104 ALA A N 1
ATOM 827 C CA . ALA A 1 104 ? 10.427 -17.447 2.610 1.00 90.25 104 ALA A CA 1
ATOM 828 C C . ALA A 1 104 ? 10.465 -18.266 3.917 1.00 90.25 104 ALA A C 1
ATOM 830 O O . ALA A 1 104 ? 9.550 -19.032 4.200 1.00 90.25 104 ALA A O 1
ATOM 831 N N . LYS A 1 105 ? 11.477 -18.044 4.769 1.00 93.19 105 LYS A N 1
ATOM 832 C CA . LYS A 1 105 ? 11.614 -18.718 6.076 1.00 93.19 105 LYS A CA 1
ATOM 833 C C . LYS A 1 105 ? 10.544 -18.329 7.105 1.00 93.19 105 LYS A C 1
ATOM 835 O O . LYS A 1 105 ? 10.332 -19.070 8.057 1.00 93.19 105 LYS A O 1
ATOM 840 N N . LYS A 1 106 ? 9.927 -17.155 6.959 1.00 93.81 106 LYS A N 1
ATOM 841 C CA . LYS A 1 106 ? 8.911 -16.611 7.876 1.00 93.81 106 LYS A CA 1
ATOM 842 C C . LYS A 1 106 ? 7.489 -16.780 7.346 1.00 93.81 106 LYS A C 1
ATOM 844 O O . LYS A 1 106 ? 6.550 -16.768 8.141 1.00 93.81 106 LYS A O 1
ATOM 849 N N . GLY A 1 107 ? 7.353 -16.988 6.037 1.00 92.00 107 GLY A N 1
ATOM 850 C CA . GLY A 1 107 ? 6.097 -17.286 5.364 1.00 92.00 107 GLY A CA 1
ATOM 851 C C . GLY A 1 107 ? 5.235 -16.056 5.068 1.00 92.00 107 GLY A C 1
ATOM 852 O O . GLY A 1 107 ? 5.665 -14.903 5.149 1.00 92.00 107 GLY A O 1
ATOM 853 N N . THR A 1 108 ? 3.996 -16.329 4.669 1.00 92.44 108 THR A N 1
ATOM 854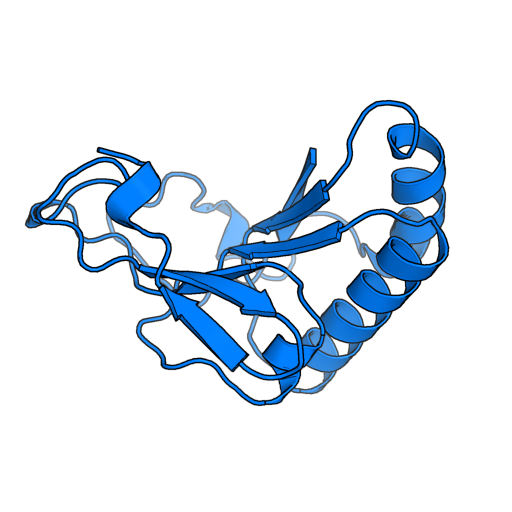 C CA . THR A 1 108 ? 2.978 -15.333 4.302 1.00 92.44 108 THR A CA 1
ATOM 855 C C . THR A 1 108 ? 2.415 -14.600 5.523 1.00 92.44 108 THR A C 1
ATOM 857 O O . THR A 1 108 ? 2.716 -14.944 6.662 1.00 92.44 108 THR A O 1
ATOM 860 N N . LEU A 1 109 ? 1.562 -13.592 5.302 1.00 93.62 109 LEU A N 1
ATOM 861 C CA . LEU A 1 109 ? 0.903 -12.824 6.374 1.00 93.62 109 LEU A CA 1
ATOM 862 C C . LEU A 1 109 ? 0.061 -13.697 7.330 1.00 93.62 109 LEU A C 1
ATOM 864 O O . LEU A 1 109 ? -0.127 -13.343 8.483 1.00 93.62 109 LEU A O 1
ATOM 868 N N . THR A 1 110 ? -0.416 -14.851 6.861 1.00 94.69 110 THR A N 1
ATOM 869 C CA . THR A 1 110 ? -1.215 -15.818 7.635 1.00 94.69 110 THR A CA 1
ATOM 870 C C . THR A 1 110 ? -0.386 -16.708 8.567 1.00 94.69 110 THR A C 1
ATOM 872 O O . THR A 1 110 ? -0.938 -17.528 9.294 1.00 94.69 110 THR A O 1
ATOM 875 N N . GLN A 1 111 ? 0.945 -16.596 8.540 1.00 95.94 111 GLN A N 1
ATOM 876 C CA . GLN A 1 111 ? 1.831 -17.365 9.411 1.00 95.94 111 GLN A CA 1
ATOM 877 C C . GLN A 1 111 ? 2.205 -16.543 10.645 1.00 95.94 111 GLN A C 1
ATOM 879 O O . GLN A 1 111 ? 2.695 -15.423 10.521 1.00 95.94 111 GLN A O 1
ATOM 884 N N . LYS A 1 112 ? 2.095 -17.133 11.843 1.00 95.88 112 LYS A N 1
ATOM 885 C CA . LYS A 1 112 ? 2.498 -16.484 13.111 1.00 95.88 112 LYS A CA 1
ATOM 886 C C . LYS A 1 112 ? 3.974 -16.067 13.147 1.00 95.88 112 LYS A C 1
ATOM 888 O O . LYS A 1 112 ? 4.348 -15.186 13.911 1.00 95.88 112 LYS A O 1
ATOM 893 N N . SER A 1 113 ? 4.817 -16.702 12.331 1.00 96.19 113 SER A N 1
ATOM 894 C CA . SER A 1 113 ? 6.247 -16.404 12.191 1.00 96.19 113 SER A CA 1
ATOM 895 C C . SER A 1 113 ? 6.563 -15.220 11.272 1.00 96.19 113 SER A C 1
ATOM 897 O O . SER A 1 113 ? 7.736 -14.869 11.132 1.00 96.19 113 SER A O 1
ATOM 899 N N . THR A 1 114 ? 5.562 -14.630 10.612 1.00 96.69 114 THR A N 1
ATOM 900 C CA . THR A 1 114 ? 5.769 -13.609 9.581 1.00 96.69 114 THR A CA 1
ATOM 901 C C . THR A 1 114 ? 6.475 -12.359 10.122 1.00 96.69 114 THR A C 1
ATOM 903 O O . THR A 1 114 ? 6.218 -11.911 11.243 1.00 96.69 114 THR A O 1
ATOM 906 N N . ASN A 1 115 ? 7.367 -11.761 9.326 1.00 95.44 115 ASN A N 1
ATOM 907 C CA . ASN A 1 115 ? 7.909 -10.416 9.587 1.00 95.44 115 ASN A CA 1
ATOM 908 C C . ASN A 1 115 ? 6.994 -9.303 9.079 1.00 95.44 115 ASN A C 1
ATOM 910 O O . ASN A 1 115 ? 7.220 -8.144 9.398 1.00 95.44 115 ASN A O 1
ATOM 914 N N . GLN A 1 116 ? 6.005 -9.647 8.264 1.00 96.50 116 GLN A N 1
ATOM 915 C CA . GLN A 1 116 ? 5.115 -8.681 7.647 1.00 96.50 116 GLN A CA 1
ATOM 916 C C . GLN A 1 116 ? 4.144 -8.132 8.688 1.00 96.50 116 GLN A C 1
ATOM 918 O O . GLN A 1 116 ? 3.744 -8.849 9.610 1.00 96.50 116 GLN A O 1
ATOM 923 N N . ARG A 1 117 ? 3.771 -6.863 8.545 1.00 98.06 117 ARG A N 1
ATOM 924 C CA . ARG A 1 117 ? 2.858 -6.193 9.470 1.00 98.06 117 ARG A CA 1
ATOM 925 C C . ARG A 1 117 ? 1.774 -5.467 8.699 1.00 98.06 117 ARG A C 1
ATOM 927 O O . ARG A 1 117 ? 2.094 -4.735 7.768 1.00 98.06 117 ARG A O 1
ATOM 934 N N . LEU A 1 118 ? 0.512 -5.702 9.053 1.00 98.38 118 LEU A N 1
ATOM 935 C CA . LEU A 1 118 ? -0.627 -4.947 8.540 1.00 98.38 118 LEU A CA 1
ATOM 936 C C . LEU A 1 118 ? -1.119 -3.999 9.623 1.00 98.38 118 LEU A C 1
ATOM 938 O O . LEU A 1 118 ? -1.577 -4.434 10.677 1.00 98.38 118 LEU A O 1
ATOM 942 N N . TYR A 1 119 ? -1.097 -2.715 9.312 1.00 98.50 119 TYR A N 1
ATOM 943 C CA . TYR A 1 119 ? -1.609 -1.661 10.161 1.00 98.50 119 TYR A CA 1
ATOM 944 C C . TYR A 1 119 ? -2.947 -1.158 9.636 1.00 98.50 119 TYR A C 1
ATOM 946 O O . TYR A 1 119 ? -3.179 -1.082 8.427 1.00 98.50 119 TYR A O 1
ATOM 954 N N . LYS A 1 120 ? -3.826 -0.798 10.567 1.00 98.44 120 LYS A N 1
ATOM 955 C CA . LYS A 1 120 ? -5.058 -0.059 10.309 1.00 98.44 120 LYS A CA 1
ATOM 956 C C . LYS A 1 120 ? -4.935 1.323 10.931 1.00 98.44 120 LYS A C 1
ATOM 958 O O . LYS A 1 120 ? -4.602 1.426 12.112 1.00 98.44 120 LYS A O 1
ATOM 963 N N . GLN A 1 121 ? -5.265 2.349 10.160 1.00 96.81 121 GLN A N 1
ATOM 964 C CA . GLN A 1 121 ? -5.346 3.714 10.648 1.00 96.81 121 GLN A CA 1
ATOM 965 C C . GLN A 1 121 ? -6.701 3.960 11.320 1.00 96.81 121 GLN A C 1
ATOM 967 O O . GLN A 1 121 ? -7.754 3.527 10.837 1.00 96.81 121 GLN A O 1
ATOM 972 N N . SER A 1 122 ? -6.691 4.669 12.443 1.00 93.50 122 SER A N 1
ATOM 973 C CA . SER A 1 122 ? -7.894 5.176 13.094 1.00 93.50 122 SER A CA 1
ATOM 974 C C . SER A 1 122 ? -7.561 6.459 13.840 1.00 93.50 122 SER A C 1
ATOM 976 O O . SER A 1 122 ? -6.792 6.428 14.790 1.00 93.50 122 SER A O 1
ATOM 978 N N . GLN A 1 123 ? -8.153 7.585 13.428 1.00 86.62 123 GLN A N 1
ATOM 979 C CA . GLN A 1 123 ? -8.004 8.880 14.115 1.00 86.62 123 GLN A CA 1
ATOM 980 C C . GLN A 1 123 ? -6.539 9.325 14.318 1.00 86.62 123 GLN A C 1
ATOM 982 O O . GLN A 1 123 ? -6.209 9.933 15.330 1.00 86.62 123 GLN A O 1
ATOM 987 N N . GLY A 1 124 ? -5.664 9.034 13.350 1.00 84.19 124 GLY A N 1
ATOM 988 C CA . GLY A 1 124 ? -4.238 9.383 13.414 1.00 84.19 124 GLY A CA 1
ATOM 989 C C . GLY A 1 124 ? -3.362 8.366 14.151 1.00 84.19 124 GLY A C 1
ATOM 990 O O . GLY A 1 124 ? -2.148 8.529 14.182 1.00 84.19 124 GLY A O 1
ATOM 991 N N . GLU A 1 125 ? -3.943 7.293 14.689 1.00 94.25 125 GLU A N 1
ATOM 992 C CA . GLU A 1 125 ? -3.194 6.201 15.308 1.00 94.25 125 GLU A CA 1
ATOM 993 C C . GLU A 1 125 ? -3.155 4.966 14.405 1.00 94.25 125 GLU A C 1
ATOM 995 O O . GLU A 1 125 ? -4.140 4.609 13.748 1.00 94.25 125 GLU A O 1
ATOM 1000 N N . TRP A 1 126 ? -2.009 4.285 14.403 1.00 97.69 126 TRP A N 1
ATOM 1001 C CA . TRP A 1 126 ? -1.807 3.029 13.691 1.00 97.69 126 TRP A CA 1
ATOM 1002 C C . TRP A 1 126 ? -1.895 1.855 14.656 1.00 97.69 126 TRP A C 1
ATOM 1004 O O . TRP A 1 126 ? -1.114 1.740 15.596 1.00 97.69 126 TRP A O 1
ATOM 1014 N N . THR A 1 127 ? -2.839 0.954 14.402 1.00 98.12 127 THR A N 1
ATOM 1015 C CA . THR A 1 127 ? -2.962 -0.306 15.141 1.00 98.12 127 THR A CA 1
ATOM 1016 C C . THR A 1 127 ? -2.431 -1.447 14.288 1.00 98.12 127 THR A C 1
ATOM 1018 O O . THR A 1 127 ? -2.920 -1.654 13.177 1.00 98.12 127 THR A O 1
ATOM 1021 N N . ASP A 1 128 ? -1.471 -2.209 14.812 1.00 98.06 128 ASP A N 1
ATOM 1022 C CA . ASP A 1 128 ? -1.063 -3.485 14.222 1.00 98.06 128 ASP A CA 1
ATOM 1023 C C . ASP A 1 128 ? -2.217 -4.492 14.349 1.00 98.06 128 ASP A C 1
ATOM 1025 O O . ASP A 1 128 ? -2.593 -4.909 15.445 1.00 98.06 128 ASP A O 1
ATOM 1029 N N . ILE A 1 129 ? -2.794 -4.862 13.208 1.00 98.06 129 ILE A N 1
ATOM 1030 C CA . ILE A 1 129 ? -3.883 -5.833 13.097 1.00 98.06 129 ILE A CA 1
ATOM 1031 C C . ILE A 1 129 ? -3.420 -7.133 12.439 1.00 98.06 129 ILE A C 1
ATOM 1033 O O . ILE A 1 129 ? -4.249 -7.925 12.007 1.00 98.06 129 ILE A O 1
ATOM 1037 N N . THR A 1 130 ? -2.114 -7.387 12.346 1.00 97.56 130 THR A N 1
ATOM 1038 C CA . THR A 1 130 ? -1.572 -8.579 11.670 1.00 97.56 130 THR A CA 1
ATOM 1039 C C . THR A 1 130 ? -2.124 -9.871 12.279 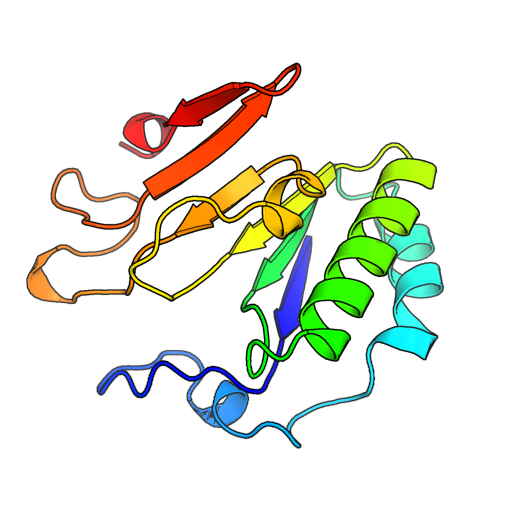1.00 97.56 130 THR A C 1
ATOM 1041 O O . THR A 1 130 ? -2.359 -10.845 11.571 1.00 97.56 130 THR A O 1
ATOM 1044 N N . SER A 1 131 ? -2.434 -9.866 13.577 1.00 96.38 131 SER A N 1
ATOM 1045 C CA . SER A 1 131 ? -2.954 -11.041 14.275 1.00 96.38 131 SER A CA 1
ATOM 1046 C C . SER A 1 131 ? -4.330 -11.523 13.851 1.00 96.38 131 SER A C 1
ATOM 1048 O O . SER A 1 131 ? -4.673 -12.659 14.156 1.00 96.38 131 SER A O 1
ATOM 1050 N N . VAL A 1 132 ? -5.096 -10.729 13.101 1.00 96.12 132 VAL A N 1
ATOM 1051 C CA . VAL A 1 132 ? -6.409 -11.159 12.596 1.00 96.12 132 VAL A CA 1
ATOM 1052 C C . VAL A 1 132 ? -6.311 -12.210 11.482 1.00 96.12 132 VAL A C 1
ATOM 1054 O O . VAL A 1 132 ? -7.334 -12.749 11.066 1.00 96.12 132 VAL A O 1
ATOM 1057 N N . PHE A 1 133 ? -5.105 -12.487 10.974 1.00 92.75 133 PHE A N 1
ATOM 1058 C CA . PHE A 1 133 ? -4.868 -13.436 9.882 1.00 92.75 133 PHE A CA 1
ATOM 1059 C C . PHE A 1 133 ? -4.485 -14.853 10.349 1.00 92.75 133 PHE A C 1
ATOM 1061 O O . PHE A 1 133 ? -4.196 -15.688 9.487 1.00 92.75 133 PHE A O 1
ATOM 1068 N N . TRP A 1 134 ? -4.471 -15.142 11.660 1.00 90.81 134 TRP A N 1
ATOM 1069 C CA . TRP A 1 134 ? -4.108 -16.458 12.218 1.00 90.81 134 TRP A CA 1
ATOM 1070 C C . TRP A 1 134 ? -4.821 -16.828 13.522 1.00 90.81 134 TRP A C 1
ATOM 1072 O O . TRP A 1 134 ? -5.454 -15.952 14.146 1.00 90.81 134 TRP A O 1
#

Organism: NCBI:txid2606905

Nearest PDB structures (foldseek):
  3n2n-assembly1_B  TM=6.576E-01  e=1.044E-01  Homo sapiens
  8ft8-assembly1_A  TM=6.724E-01  e=2.071E-01  Homo sapiens
  8fz4-assembly2_B  TM=6.765E-01  e=3.010E-01  Homo sapiens
  8zmn-assembly1_A  TM=6.027E-01  e=2.204E-01  Rattus norvegicus
  1sht-assembly1_X  TM=5.679E-01  e=3.010E-01  Homo sapiens

Secondary structure (DSSP, 8-state):
-EEE-S------TT-S-GGGGSTTSS--GGGTHHHHHHHHTTT-SEEEEE--TT--HHHHHHHHHHHHHHHTTT-EEEEE--SS-PPPGGGGG-SEEEES---TTT-STTSTT---EEEEEETTEEEE-GGGG-

Sequence (134 aa):
MNIYISGCLNHCPDCHYPELQCPDFGEELTRYIANIVSLYERFATCITFMGEGSCTDEEKAELCGYAKKIHERGMKAALYCGRDTEIESWMENFDYVKIGSYQAKKGTLTQKSTNQRLYKQSQGEWTDITSVFW

Foldseek 3Di:
DEDEAAAAPDPDPPDPCNQSVHNPPDDDCLVCLLVVLVVCLVPAQEYEYEEQHNPDPVSLVVLLVSLVSNVVSVHFYEYEYQEPDDDDPSNLSGQKYKYYHDDVVQDDLLGPSDPIWMWGDDPNDTDTPSVVSD